Protein AF-A0A5J5CXI0-F1 (afdb_monomer_lite)

Sequence (105 aa):
MKKWGGKNQCQRRRHDRDTDRTRRRTGEGEGRRSKVVGDKVMVLNRFGLWQEVAVVPSTHTFLIPEGMSFEEAAALPVNYITAYMMLFDFGNLRPNQSVLIHAAA

Foldseek 3Di:
DDDPDDDPPPVPDDPDDDPDDDPDDDDDPPDDDDDDPPFDKAFDDPDDPPDPDDDDDPVRIDGDDPPDDPVRSPPCPPVVVVVCCVVCVVVVHDPPDDDDDPPPD

pLDDT: mean 72.64, std 26.0, range [25.94, 93.88]

Secondary structure (DSSP, 8-state):
---------------S--SS---------TT-PPP-TT--EEE--SS--SSS-----GGGEEEPPTT--HHHHHHHHHHHHHHHIIIIIIS---TT-----S---

InterPro domains:
  IPR011032 GroES-like superfamily [SSF50129] (36-102)
  IPR052100 NADPH-dependent quinone oxidoreductase VAT1 [PTHR44054] (29-105)

Structure (mmCIF, N/CA/C/O backbone):
data_AF-A0A5J5CXI0-F1
#
_entry.id   AF-A0A5J5CXI0-F1
#
loop_
_atom_site.group_PDB
_atom_site.id
_atom_site.type_symbol
_atom_site.label_atom_id
_atom_site.label_alt_id
_atom_site.label_comp_id
_atom_site.label_asym_id
_atom_site.label_entity_id
_atom_site.label_seq_id
_atom_site.pdbx_PDB_ins_code
_atom_site.Cartn_x
_atom_site.Cartn_y
_atom_site.Cartn_z
_atom_site.occupancy
_atom_site.B_iso_or_equiv
_atom_site.auth_seq_id
_atom_site.auth_comp_id
_atom_site.auth_asym_id
_atom_site.auth_atom_id
_atom_site.pdbx_PDB_model_num
ATOM 1 N N . MET A 1 1 ? 43.823 1.788 1.834 1.00 36.34 1 MET A N 1
ATOM 2 C CA . MET A 1 1 ? 42.998 2.528 0.854 1.00 36.34 1 MET A CA 1
ATOM 3 C C . MET A 1 1 ? 42.813 1.654 -0.391 1.00 36.34 1 MET A C 1
ATOM 5 O O . MET A 1 1 ? 43.701 1.601 -1.230 1.00 36.34 1 MET A O 1
ATOM 9 N N . LYS A 1 2 ? 41.756 0.825 -0.448 1.00 32.06 2 LYS A N 1
ATOM 10 C CA . LYS A 1 2 ? 41.565 -0.190 -1.507 1.00 32.06 2 LYS A CA 1
ATOM 11 C C . LYS A 1 2 ? 40.381 0.185 -2.410 1.00 32.06 2 LYS A C 1
ATOM 13 O O . LYS A 1 2 ? 39.242 0.161 -1.971 1.00 32.06 2 LYS A O 1
ATOM 18 N N . LYS A 1 3 ? 40.737 0.553 -3.646 1.00 25.94 3 LYS A N 1
ATOM 19 C CA . LYS A 1 3 ? 40.003 0.558 -4.926 1.00 25.94 3 LYS A CA 1
ATOM 20 C C . LYS A 1 3 ? 38.464 0.477 -4.884 1.00 25.94 3 LYS A C 1
ATOM 22 O O . LYS A 1 3 ? 37.893 -0.581 -4.642 1.00 25.94 3 LYS A O 1
ATOM 27 N N . TRP A 1 4 ? 37.831 1.573 -5.308 1.00 29.38 4 TRP A N 1
ATOM 28 C CA . TRP A 1 4 ? 36.497 1.598 -5.915 1.00 29.38 4 TRP A CA 1
ATOM 29 C C . TRP A 1 4 ? 36.540 0.798 -7.229 1.00 29.38 4 TRP A C 1
ATOM 31 O O . TRP A 1 4 ? 37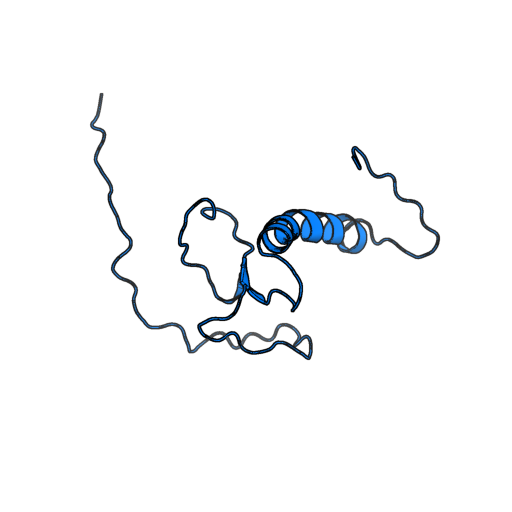.086 1.250 -8.233 1.00 29.38 4 TRP A O 1
ATOM 41 N N . GLY A 1 5 ? 36.052 -0.441 -7.185 1.00 28.78 5 GLY A N 1
ATOM 42 C CA . GLY A 1 5 ? 35.929 -1.330 -8.338 1.00 28.78 5 GLY A CA 1
ATOM 43 C C . GLY A 1 5 ? 34.493 -1.334 -8.841 1.00 28.78 5 GLY A C 1
ATOM 44 O O . GLY A 1 5 ? 33.594 -1.792 -8.135 1.00 28.78 5 GLY A O 1
ATOM 45 N N . GLY A 1 6 ? 34.297 -0.827 -10.058 1.00 37.38 6 GLY A N 1
ATOM 46 C CA . GLY A 1 6 ? 33.016 -0.814 -10.748 1.00 37.38 6 GLY A CA 1
ATOM 47 C C . GLY A 1 6 ? 32.367 -2.196 -10.805 1.00 37.38 6 GLY A C 1
ATOM 48 O O . GLY A 1 6 ? 32.987 -3.194 -11.174 1.00 37.38 6 GLY A O 1
ATOM 49 N N . LYS A 1 7 ? 31.082 -2.235 -10.465 1.00 34.22 7 LYS A N 1
ATOM 50 C CA . LYS A 1 7 ? 30.184 -3.339 -10.795 1.00 34.22 7 LYS A CA 1
ATOM 51 C C . LYS A 1 7 ? 28.986 -2.762 -11.533 1.00 34.22 7 LYS A C 1
ATOM 53 O O . LYS A 1 7 ? 27.884 -2.703 -11.004 1.00 34.22 7 LYS A O 1
ATOM 58 N N . ASN A 1 8 ? 29.216 -2.407 -12.795 1.00 31.09 8 ASN A N 1
ATOM 59 C CA . ASN A 1 8 ? 28.170 -2.333 -13.812 1.00 31.09 8 ASN A CA 1
ATOM 60 C C . ASN A 1 8 ? 27.699 -3.762 -14.124 1.00 31.09 8 ASN A C 1
ATOM 62 O O . ASN A 1 8 ? 27.882 -4.271 -15.227 1.00 31.09 8 ASN A O 1
ATOM 66 N N . GLN A 1 9 ? 27.123 -4.443 -13.133 1.00 36.28 9 GLN A N 1
ATOM 67 C CA . GLN A 1 9 ? 26.419 -5.703 -13.337 1.00 36.28 9 GLN A CA 1
ATOM 68 C C . GLN A 1 9 ? 24.969 -5.380 -13.678 1.00 36.28 9 GLN A C 1
ATOM 70 O O . GLN A 1 9 ? 24.036 -5.642 -12.924 1.00 36.28 9 GLN A O 1
ATOM 75 N N . CYS A 1 10 ? 24.823 -4.779 -14.860 1.00 36.47 10 CYS A N 1
ATOM 76 C CA . CYS A 1 10 ? 23.634 -4.898 -15.683 1.00 36.47 10 CYS A CA 1
ATOM 77 C C . CYS A 1 10 ? 23.311 -6.397 -15.734 1.00 36.47 10 CYS A C 1
ATOM 79 O O . CYS A 1 10 ? 24.078 -7.175 -16.303 1.00 36.47 10 CYS A O 1
ATOM 81 N N . GLN A 1 11 ? 22.235 -6.798 -15.052 1.00 40.75 11 GLN A N 1
ATOM 82 C CA . GLN A 1 11 ? 21.769 -8.170 -14.821 1.00 40.75 11 GLN A CA 1
ATOM 83 C C . GLN A 1 11 ? 21.263 -8.848 -16.114 1.00 40.75 11 GLN A C 1
ATOM 85 O O . GLN A 1 11 ? 20.267 -9.567 -16.136 1.00 40.75 11 GLN A O 1
ATOM 90 N N . ARG A 1 12 ? 21.972 -8.641 -17.225 1.00 32.44 12 ARG A N 1
ATOM 91 C CA . ARG A 1 12 ? 21.856 -9.394 -18.468 1.00 32.44 12 ARG A CA 1
ATOM 92 C C . ARG A 1 12 ? 22.445 -10.778 -18.226 1.00 32.44 12 ARG A C 1
ATOM 94 O O . ARG A 1 12 ? 23.645 -10.957 -18.401 1.00 32.44 12 ARG A O 1
ATOM 101 N N . ARG A 1 13 ? 21.612 -11.717 -17.767 1.00 31.58 13 ARG A N 1
ATOM 102 C CA . ARG A 1 13 ? 21.676 -13.182 -17.998 1.00 31.58 13 ARG A CA 1
ATOM 103 C C . ARG A 1 13 ? 20.836 -13.921 -16.947 1.00 31.58 13 ARG A C 1
ATOM 105 O O . ARG A 1 13 ? 21.393 -14.657 -16.146 1.00 31.58 13 ARG A O 1
ATOM 112 N N . ARG A 1 14 ? 19.510 -13.755 -16.957 1.00 31.97 14 ARG A N 1
ATOM 113 C CA . ARG A 1 14 ? 18.535 -14.808 -16.582 1.00 31.97 14 ARG A CA 1
ATOM 114 C C . ARG A 1 14 ? 17.248 -14.568 -17.374 1.00 31.97 14 ARG A C 1
ATOM 116 O O . ARG A 1 14 ? 16.247 -14.112 -16.843 1.00 31.97 14 ARG A O 1
ATOM 123 N N . HIS A 1 15 ? 17.344 -14.770 -18.684 1.00 36.53 15 HIS A N 1
ATOM 124 C CA . HIS A 1 15 ? 16.180 -14.943 -19.543 1.00 36.53 15 HIS A CA 1
ATOM 125 C C . HIS A 1 15 ? 15.672 -16.376 -19.338 1.00 36.53 15 HIS A C 1
ATOM 127 O O . HIS A 1 15 ? 16.492 -17.292 -19.271 1.00 36.53 15 HIS A O 1
ATOM 133 N N . ASP A 1 16 ? 14.354 -16.518 -19.228 1.00 36.75 16 ASP A N 1
ATOM 134 C CA . ASP A 1 16 ? 13.578 -17.746 -19.411 1.00 36.75 16 ASP A CA 1
ATOM 135 C C . ASP A 1 16 ? 13.947 -18.990 -18.592 1.00 36.75 16 ASP A C 1
ATOM 137 O O . ASP A 1 16 ? 14.846 -19.758 -18.944 1.00 36.75 16 ASP A O 1
ATOM 141 N N . ARG A 1 17 ? 13.157 -19.233 -17.535 1.00 34.19 17 ARG A N 1
ATOM 142 C CA . ARG A 1 17 ? 12.540 -20.534 -17.187 1.00 34.19 17 ARG A CA 1
ATOM 143 C C . ARG A 1 17 ? 11.949 -20.483 -15.775 1.00 34.19 17 ARG A C 1
ATOM 145 O O . ARG A 1 17 ? 12.570 -20.984 -14.849 1.00 34.19 17 ARG A O 1
ATOM 152 N N . ASP A 1 18 ? 10.762 -19.900 -15.609 1.00 32.06 18 ASP A N 1
ATOM 153 C CA . ASP A 1 18 ? 9.992 -20.120 -14.369 1.00 32.06 18 ASP A CA 1
ATOM 154 C C . ASP A 1 18 ? 8.470 -19.929 -14.536 1.00 32.06 18 ASP A C 1
ATOM 156 O O . ASP A 1 18 ? 7.775 -19.427 -13.657 1.00 32.06 18 ASP A O 1
ATOM 160 N N . THR A 1 19 ? 7.914 -20.347 -15.679 1.00 43.09 19 THR A N 1
ATOM 161 C CA . THR A 1 19 ? 6.454 -20.403 -15.893 1.00 43.09 19 THR A CA 1
ATOM 162 C C . THR A 1 19 ? 5.804 -21.725 -15.477 1.00 43.09 19 THR A C 1
ATOM 164 O O . THR A 1 19 ? 4.606 -21.886 -15.673 1.00 43.09 19 THR A O 1
ATOM 167 N N . ASP A 1 20 ? 6.524 -22.663 -14.856 1.00 32.41 20 ASP A N 1
ATOM 168 C CA . ASP A 1 20 ? 5.931 -23.947 -14.463 1.00 32.41 20 ASP A CA 1
ATOM 169 C C . ASP A 1 20 ? 6.585 -24.546 -13.210 1.00 32.41 20 ASP A C 1
ATOM 171 O O . ASP A 1 20 ? 7.471 -25.394 -13.309 1.00 32.41 20 ASP A O 1
ATOM 175 N N . ARG A 1 21 ? 6.172 -24.068 -12.022 1.00 32.75 21 ARG A N 1
ATOM 176 C CA . ARG A 1 21 ? 5.993 -24.861 -10.781 1.00 32.75 21 ARG A CA 1
ATOM 177 C C . ARG A 1 21 ? 5.877 -23.972 -9.543 1.00 32.75 21 ARG A C 1
ATOM 179 O O . ARG A 1 21 ? 6.820 -23.774 -8.785 1.00 32.75 21 ARG A O 1
ATOM 186 N N . THR A 1 22 ? 4.665 -23.529 -9.235 1.00 33.06 22 THR A N 1
ATOM 187 C CA . THR A 1 22 ? 4.291 -23.267 -7.834 1.00 33.06 22 THR A CA 1
ATOM 188 C C . THR A 1 22 ? 2.797 -23.486 -7.647 1.00 33.06 22 THR A C 1
ATOM 190 O O . THR A 1 22 ? 2.026 -22.601 -7.299 1.00 33.06 22 THR A O 1
ATOM 193 N N . ARG A 1 23 ? 2.376 -24.739 -7.855 1.00 30.03 23 ARG A N 1
ATOM 194 C CA . ARG A 1 23 ? 1.134 -25.273 -7.284 1.00 30.03 23 ARG A CA 1
ATOM 195 C C . ARG A 1 23 ? 1.317 -25.353 -5.759 1.00 30.03 23 ARG A C 1
ATOM 197 O O . ARG A 1 23 ? 1.614 -26.408 -5.207 1.00 30.03 23 ARG A O 1
ATOM 204 N N . ARG A 1 24 ? 1.179 -24.226 -5.063 1.00 28.75 24 ARG A N 1
ATOM 205 C CA . ARG A 1 24 ? 0.836 -24.207 -3.637 1.00 28.75 24 ARG A CA 1
ATOM 206 C C . ARG A 1 24 ? -0.428 -23.381 -3.486 1.00 28.75 24 ARG A C 1
ATOM 208 O O . ARG A 1 24 ? -0.450 -22.195 -3.782 1.00 28.75 24 ARG A O 1
ATOM 215 N N . ARG A 1 25 ? -1.486 -24.091 -3.094 1.00 33.19 25 ARG A N 1
ATOM 216 C CA . ARG A 1 25 ? -2.814 -23.570 -2.796 1.00 33.19 25 ARG A CA 1
ATOM 217 C C . ARG A 1 25 ? -2.700 -22.492 -1.719 1.00 33.19 25 ARG A C 1
ATOM 219 O O . ARG A 1 25 ? -2.399 -22.809 -0.573 1.00 33.19 25 ARG A O 1
ATOM 226 N N . THR A 1 26 ? -2.998 -21.259 -2.094 1.00 29.55 26 THR A N 1
ATOM 227 C CA . THR A 1 26 ? -3.398 -20.191 -1.177 1.00 29.55 26 THR A CA 1
ATOM 228 C C . THR A 1 26 ? -4.687 -19.631 -1.766 1.00 29.55 26 THR A C 1
ATOM 230 O O . THR A 1 26 ? -4.726 -19.402 -2.973 1.00 29.55 26 THR A O 1
ATOM 233 N N . GLY A 1 27 ? -5.737 -19.521 -0.947 1.00 28.47 27 GLY A N 1
ATOM 234 C CA . GLY A 1 27 ? -7.130 -19.302 -1.358 1.00 28.47 27 GLY A CA 1
ATOM 235 C C . GLY A 1 27 ? -7.310 -18.393 -2.577 1.00 28.47 27 GLY A C 1
ATOM 236 O O . GLY A 1 27 ? -6.813 -17.264 -2.622 1.00 28.47 27 GLY A O 1
ATOM 237 N N . GLU A 1 28 ? -8.011 -18.920 -3.577 1.00 33.72 28 GLU A N 1
ATOM 238 C CA . GLU A 1 28 ? -8.490 -18.168 -4.729 1.00 33.72 28 GLU A CA 1
ATOM 239 C C . GLU A 1 28 ? -9.492 -17.125 -4.232 1.00 33.72 28 GLU A C 1
ATOM 241 O O . GLU A 1 28 ? -10.614 -17.443 -3.865 1.00 33.72 28 GLU A O 1
ATOM 246 N N . GLY A 1 29 ? -9.069 -15.860 -4.198 1.00 35.19 29 GLY A N 1
ATOM 247 C CA . GLY A 1 29 ? -10.018 -14.764 -4.327 1.00 35.19 29 GLY A CA 1
ATOM 248 C C . GLY A 1 29 ? -10.562 -14.821 -5.750 1.00 35.19 29 GLY A C 1
ATOM 249 O O . GLY A 1 29 ? -9.813 -14.567 -6.699 1.00 35.19 29 GLY A O 1
ATOM 250 N N . GLU A 1 30 ? -11.820 -15.229 -5.893 1.00 34.16 30 GLU A N 1
ATOM 251 C CA . GLU A 1 30 ? -12.560 -15.231 -7.154 1.00 34.16 30 GLU A CA 1
ATOM 252 C C . GLU A 1 30 ? -12.484 -13.832 -7.790 1.00 34.16 30 GLU A C 1
ATOM 254 O O . GLU A 1 30 ? -12.889 -12.842 -7.186 1.00 34.16 30 GLU A O 1
ATOM 259 N N . GLY A 1 31 ? -11.895 -13.734 -8.990 1.00 43.00 31 GLY A N 1
ATOM 260 C CA . GLY A 1 31 ? -11.850 -12.486 -9.770 1.00 43.00 31 GLY A CA 1
ATOM 261 C C . GLY A 1 31 ? -10.473 -11.980 -10.224 1.00 43.00 31 GLY A C 1
ATOM 262 O O . GLY A 1 31 ? -10.383 -10.876 -10.761 1.00 43.00 31 GLY A O 1
ATOM 263 N N . ARG A 1 32 ? -9.374 -12.732 -10.059 1.00 54.59 32 ARG A N 1
ATOM 264 C CA . ARG A 1 32 ? -8.065 -12.288 -10.584 1.00 54.59 32 ARG A CA 1
ATOM 265 C C . ARG A 1 32 ? -7.996 -12.428 -12.110 1.00 54.59 32 ARG A C 1
ATOM 267 O O . ARG A 1 32 ? -7.706 -13.507 -12.619 1.00 54.59 32 ARG A O 1
ATOM 274 N N . ARG A 1 33 ? -8.198 -11.321 -12.838 1.00 66.25 33 ARG A N 1
ATOM 275 C CA . ARG A 1 33 ? -7.826 -11.224 -14.263 1.00 66.25 33 ARG A CA 1
ATOM 276 C C . ARG A 1 33 ? -6.343 -11.582 -14.430 1.00 66.25 33 ARG A C 1
ATOM 278 O O . ARG A 1 33 ? -5.494 -11.110 -13.668 1.00 66.25 33 ARG A O 1
ATOM 285 N N . SER A 1 34 ? -6.033 -12.422 -15.416 1.00 76.06 34 SER A N 1
ATOM 286 C CA . SER A 1 34 ? -4.652 -12.709 -15.809 1.00 76.06 34 SER A CA 1
ATOM 287 C C . SER A 1 34 ? -4.006 -11.438 -16.351 1.00 76.06 34 SER A C 1
ATOM 289 O O . SER A 1 34 ? -4.582 -10.794 -17.222 1.00 76.06 34 SER A O 1
ATOM 291 N N . LYS A 1 35 ? -2.817 -11.096 -15.851 1.00 84.81 35 LYS A N 1
ATOM 292 C CA . LYS A 1 35 ? -2.062 -9.927 -16.314 1.00 84.81 35 LYS A CA 1
ATOM 293 C C . LYS A 1 35 ? -1.472 -10.215 -17.687 1.00 84.81 35 LYS A C 1
ATOM 295 O O . LYS A 1 35 ? -0.806 -11.241 -17.853 1.00 84.81 35 LYS A O 1
ATOM 300 N N . VAL A 1 36 ? -1.681 -9.312 -18.631 1.00 89.38 36 VAL A N 1
ATOM 301 C CA . VAL A 1 36 ? -1.118 -9.376 -19.980 1.00 89.38 36 VAL A CA 1
ATOM 302 C C . VAL A 1 36 ? -0.174 -8.204 -20.229 1.00 89.38 36 VAL A C 1
ATOM 304 O O . VAL A 1 36 ? -0.123 -7.230 -19.477 1.00 89.38 36 VAL A O 1
ATOM 307 N N . VAL A 1 37 ? 0.635 -8.314 -21.281 1.00 88.88 37 VAL A N 1
ATOM 308 C CA . VAL A 1 37 ? 1.527 -7.225 -21.691 1.00 88.88 37 VAL A CA 1
ATOM 309 C C . VAL A 1 37 ? 0.681 -6.011 -22.081 1.00 88.88 37 VAL A C 1
ATOM 311 O O . VAL A 1 37 ? -0.235 -6.134 -22.887 1.00 88.88 37 VAL A O 1
ATOM 314 N N . GLY A 1 38 ? 1.009 -4.848 -21.517 1.00 87.56 38 GLY A N 1
ATOM 315 C CA . GLY A 1 38 ? 0.274 -3.596 -21.729 1.00 87.56 38 GLY A CA 1
ATOM 316 C C . GLY A 1 38 ? -0.668 -3.215 -20.584 1.00 87.56 38 GLY A C 1
ATOM 317 O O . GLY A 1 38 ? -1.123 -2.072 -20.546 1.00 87.56 38 GLY A O 1
ATOM 318 N N . ASP A 1 39 ? -0.911 -4.111 -19.623 1.00 90.62 39 ASP A N 1
ATOM 319 C CA . ASP A 1 39 ? -1.731 -3.792 -18.455 1.00 90.62 39 ASP A CA 1
ATOM 320 C C . ASP A 1 39 ? -1.061 -2.754 -17.549 1.00 90.62 39 ASP A C 1
ATOM 322 O O . ASP A 1 39 ? 0.133 -2.821 -17.241 1.00 90.62 39 ASP A O 1
ATOM 326 N N . LYS A 1 40 ? -1.872 -1.819 -17.047 1.00 91.38 40 LYS A N 1
ATOM 327 C CA . LYS A 1 40 ? -1.458 -0.885 -16.001 1.00 91.38 40 LYS A CA 1
ATOM 328 C C . LYS A 1 40 ? -1.415 -1.616 -14.663 1.00 91.38 40 LYS A C 1
ATOM 330 O O . LYS A 1 40 ? -2.420 -2.171 -14.213 1.00 91.38 40 LYS A O 1
ATOM 335 N N . VAL A 1 41 ? -0.252 -1.602 -14.019 1.00 92.44 41 VAL A N 1
ATOM 336 C CA . VAL A 1 41 ? -0.025 -2.303 -12.753 1.00 92.44 41 VAL A CA 1
ATOM 337 C C . VAL A 1 41 ? 0.611 -1.397 -11.710 1.00 92.44 41 VAL A C 1
ATOM 339 O O . VAL A 1 41 ? 1.469 -0.578 -12.022 1.00 92.44 41 VAL A O 1
ATOM 342 N N . MET A 1 42 ? 0.213 -1.593 -10.458 1.00 92.62 42 MET A N 1
ATOM 343 C CA . MET A 1 42 ? 0.917 -1.090 -9.284 1.00 92.62 42 MET A CA 1
ATOM 344 C C . MET A 1 42 ? 1.780 -2.204 -8.696 1.00 92.62 42 MET A C 1
ATOM 346 O O . MET A 1 42 ? 1.492 -3.393 -8.873 1.00 92.62 42 MET A O 1
ATOM 350 N N . VAL A 1 43 ? 2.855 -1.830 -8.007 1.00 92.94 43 VAL A N 1
ATOM 351 C CA . VAL A 1 43 ? 3.867 -2.773 -7.523 1.00 92.94 43 VAL A CA 1
ATOM 352 C C . VAL A 1 43 ? 4.153 -2.525 -6.053 1.00 92.94 43 VAL A C 1
ATOM 354 O O . VAL A 1 43 ? 4.426 -1.397 -5.653 1.00 92.94 43 VAL A O 1
ATOM 357 N N . 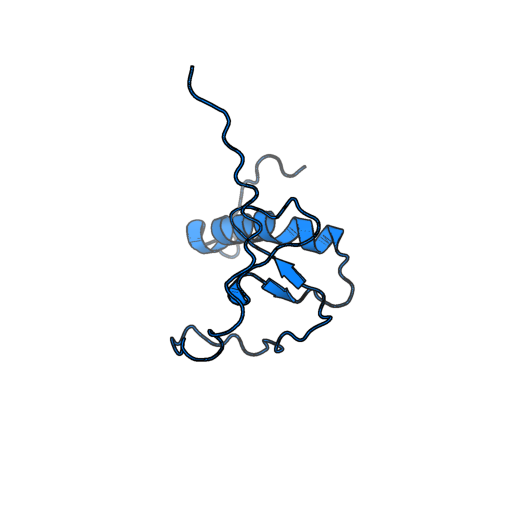LEU A 1 44 ? 4.165 -3.597 -5.264 1.00 91.12 44 LEU A N 1
ATOM 358 C CA . LEU A 1 44 ? 4.691 -3.581 -3.905 1.00 91.12 44 LEU A CA 1
ATOM 359 C C . LEU A 1 44 ? 5.982 -4.394 -3.868 1.00 91.12 44 LEU A C 1
ATOM 361 O O . LEU A 1 44 ? 5.962 -5.622 -3.925 1.00 91.12 44 LEU A O 1
ATOM 365 N N . ASN A 1 45 ? 7.119 -3.715 -3.761 1.00 90.56 45 ASN A N 1
ATOM 366 C CA . ASN A 1 45 ? 8.412 -4.366 -3.606 1.00 90.56 45 ASN A CA 1
ATOM 367 C C . ASN A 1 45 ? 9.182 -3.739 -2.449 1.00 90.56 45 ASN A C 1
ATOM 369 O O . ASN A 1 45 ? 9.016 -2.560 -2.150 1.00 90.56 45 ASN A O 1
ATOM 373 N N . ARG A 1 46 ? 10.049 -4.524 -1.809 1.00 85.94 46 ARG A N 1
ATOM 374 C CA . ARG A 1 46 ? 10.769 -4.063 -0.617 1.00 85.94 46 ARG A CA 1
ATOM 375 C C . ARG A 1 46 ? 11.757 -2.937 -0.937 1.00 85.94 46 ARG A C 1
ATOM 377 O O . ARG A 1 46 ? 11.904 -2.021 -0.140 1.00 85.94 46 ARG A O 1
ATOM 384 N N . PHE A 1 47 ? 12.426 -3.010 -2.088 1.00 88.06 47 PHE A N 1
ATOM 385 C CA . PHE A 1 47 ? 13.444 -2.047 -2.512 1.00 88.06 47 PHE A CA 1
ATOM 386 C C . PHE A 1 47 ? 13.482 -1.919 -4.040 1.00 88.06 47 PHE A C 1
ATOM 388 O O . PHE A 1 47 ? 12.967 -2.779 -4.754 1.00 88.06 47 PHE A O 1
ATOM 395 N N . GLY A 1 48 ? 14.157 -0.881 -4.542 1.00 88.50 48 GLY A N 1
ATOM 396 C CA . GLY A 1 48 ? 14.484 -0.760 -5.964 1.00 88.50 48 GLY A CA 1
ATOM 397 C C . GLY A 1 48 ? 13.302 -0.365 -6.846 1.00 88.50 48 GLY A C 1
ATOM 398 O O . GLY A 1 48 ? 13.155 -0.913 -7.929 1.00 88.50 48 GLY A O 1
ATOM 399 N N . LEU A 1 49 ? 12.443 0.553 -6.398 1.00 92.06 49 LEU A N 1
ATOM 400 C CA . LEU A 1 49 ? 11.360 1.105 -7.229 1.00 92.06 49 LEU A CA 1
ATOM 401 C C . LEU A 1 49 ? 11.626 2.544 -7.700 1.00 92.06 49 LEU A C 1
ATOM 403 O O . LEU A 1 49 ? 10.900 3.047 -8.544 1.00 92.06 49 LEU A O 1
ATOM 407 N N . TRP A 1 50 ? 12.691 3.195 -7.220 1.00 91.69 50 TRP A N 1
ATOM 408 C CA . TRP A 1 50 ? 13.120 4.518 -7.694 1.00 91.69 50 TRP A CA 1
ATOM 409 C C . TRP A 1 50 ? 13.965 4.411 -8.966 1.00 91.69 50 TRP A C 1
ATOM 411 O O . TRP A 1 50 ? 15.163 4.687 -8.967 1.00 91.69 50 TRP A O 1
ATOM 421 N N . GLN A 1 51 ? 13.342 3.928 -10.035 1.00 93.38 51 GLN A N 1
ATOM 422 C CA . GLN A 1 51 ? 13.936 3.772 -11.359 1.00 93.38 51 GLN A CA 1
ATOM 423 C C . GLN A 1 51 ? 12.830 3.770 -12.416 1.00 93.38 51 GLN A C 1
ATOM 425 O O . GLN A 1 51 ? 11.693 3.420 -12.115 1.00 93.38 51 GLN A O 1
ATOM 430 N N . GLU A 1 52 ? 13.167 4.120 -13.655 1.00 92.75 52 GLU A N 1
ATOM 431 C CA . GLU A 1 52 ? 12.202 4.166 -14.764 1.00 92.75 52 GLU A CA 1
ATOM 432 C C . GLU A 1 52 ? 11.660 2.777 -15.136 1.00 92.75 52 GLU A C 1
ATOM 434 O O . GLU A 1 52 ? 10.519 2.645 -15.570 1.00 92.75 52 GLU A O 1
ATOM 439 N N . VAL A 1 53 ? 12.471 1.726 -14.958 1.00 93.12 53 VAL A N 1
ATOM 440 C CA . VAL A 1 53 ? 12.114 0.342 -15.293 1.00 93.12 53 VAL A CA 1
ATOM 441 C C . VAL A 1 53 ? 12.643 -0.604 -14.221 1.00 93.12 53 VAL A C 1
ATOM 443 O O . VAL A 1 53 ? 13.832 -0.590 -13.920 1.00 93.12 53 VAL A O 1
ATOM 446 N N . ALA A 1 54 ? 11.783 -1.469 -13.678 1.00 92.94 54 ALA A N 1
ATOM 447 C CA . ALA A 1 54 ? 12.152 -2.469 -12.677 1.00 92.94 54 ALA A CA 1
ATOM 448 C C . ALA A 1 54 ? 11.625 -3.861 -13.054 1.00 92.94 54 ALA A C 1
ATOM 450 O O . ALA A 1 54 ? 10.490 -4.011 -13.503 1.00 92.94 54 ALA A O 1
ATOM 451 N N . VAL A 1 55 ? 12.440 -4.894 -12.825 1.00 92.56 55 VAL A N 1
ATOM 452 C CA . VAL A 1 55 ? 12.010 -6.295 -12.941 1.00 92.56 55 VAL A CA 1
ATOM 453 C C . VAL A 1 55 ? 11.532 -6.763 -11.575 1.00 92.56 55 VAL A C 1
ATOM 455 O O . VAL A 1 55 ? 12.297 -6.759 -10.610 1.00 92.56 55 VAL A O 1
ATOM 458 N N . VAL A 1 56 ? 10.269 -7.177 -11.493 1.00 92.50 56 VAL A N 1
ATOM 459 C CA . VAL A 1 56 ? 9.643 -7.640 -10.250 1.00 92.50 56 VAL A CA 1
ATOM 460 C C . VAL A 1 56 ? 8.888 -8.951 -10.471 1.00 92.50 56 VAL A C 1
ATOM 462 O O . VAL A 1 56 ? 8.392 -9.190 -11.575 1.00 92.50 56 VAL A O 1
ATOM 465 N N . PRO A 1 57 ? 8.774 -9.813 -9.444 1.00 90.38 57 PRO A N 1
ATOM 466 C CA . PRO A 1 57 ? 7.932 -11.001 -9.519 1.00 90.38 57 PRO A CA 1
ATOM 467 C C . PRO A 1 57 ? 6.480 -10.639 -9.845 1.00 90.38 57 PRO A C 1
ATOM 469 O O . PRO A 1 57 ? 5.939 -9.666 -9.317 1.00 90.38 57 PRO A O 1
ATOM 472 N N . SER A 1 58 ? 5.808 -11.461 -10.653 1.00 87.81 58 SER A N 1
ATOM 473 C CA . SER A 1 58 ? 4.394 -11.251 -11.001 1.00 87.81 58 SER A CA 1
ATOM 474 C C . SER A 1 58 ? 3.468 -11.270 -9.779 1.00 87.81 58 SER A C 1
ATOM 476 O O . SER A 1 58 ? 2.389 -10.686 -9.813 1.00 87.81 58 SER A O 1
ATOM 478 N N . THR A 1 59 ? 3.886 -11.898 -8.680 1.00 89.81 59 THR A N 1
ATOM 479 C CA . THR A 1 59 ? 3.168 -11.925 -7.398 1.00 89.81 59 THR A CA 1
ATOM 480 C C . THR A 1 59 ? 3.189 -10.588 -6.658 1.00 89.81 59 THR A C 1
ATOM 482 O O . THR A 1 59 ? 2.351 -10.373 -5.791 1.00 89.81 59 THR A O 1
ATOM 485 N N . HIS A 1 60 ? 4.118 -9.690 -6.995 1.00 90.50 60 HIS A N 1
ATOM 486 C CA . HIS A 1 60 ? 4.265 -8.367 -6.376 1.00 90.50 60 HIS A CA 1
ATOM 487 C C . HIS A 1 60 ? 3.518 -7.268 -7.141 1.00 90.50 60 HIS A C 1
ATOM 489 O O . HIS A 1 60 ? 3.540 -6.105 -6.735 1.00 90.50 60 HIS A O 1
ATOM 495 N N . THR A 1 61 ? 2.888 -7.616 -8.264 1.00 91.25 61 THR A N 1
ATOM 496 C CA . THR A 1 61 ? 2.138 -6.672 -9.089 1.00 91.25 61 THR A CA 1
ATOM 497 C C . THR A 1 61 ? 0.638 -6.821 -8.865 1.00 91.25 61 THR A C 1
ATOM 499 O O . THR A 1 61 ? 0.137 -7.912 -8.583 1.00 91.25 61 THR A O 1
ATOM 502 N N . PHE A 1 62 ? -0.105 -5.736 -9.024 1.00 90.75 62 PHE A N 1
ATOM 503 C CA . PHE A 1 62 ? -1.560 -5.702 -8.899 1.00 90.75 62 PHE A CA 1
ATOM 504 C C . PHE A 1 62 ? -2.120 -4.840 -10.025 1.00 90.75 62 PHE A C 1
ATOM 506 O O . PHE A 1 62 ? -1.491 -3.858 -10.407 1.00 90.75 62 PHE A O 1
ATOM 513 N N . LEU A 1 63 ? -3.265 -5.220 -10.589 1.00 92.25 63 LEU A N 1
ATOM 514 C CA . LEU A 1 63 ? -3.892 -4.433 -11.651 1.00 92.25 63 LEU A CA 1
ATOM 515 C C . LEU A 1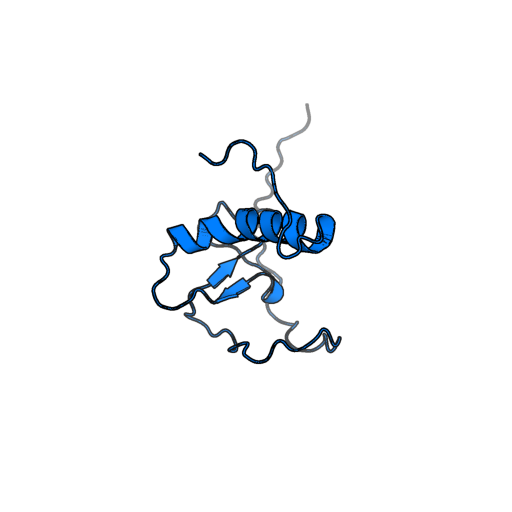 63 ? -4.395 -3.108 -11.081 1.00 92.25 63 LEU A C 1
ATOM 517 O O . LEU A 1 63 ? -5.010 -3.092 -10.013 1.00 92.25 63 LEU A O 1
ATOM 521 N N . ILE A 1 64 ? -4.146 -2.024 -11.809 1.00 91.31 64 ILE A N 1
ATOM 522 C CA . ILE A 1 64 ? -4.720 -0.717 -11.495 1.00 91.31 64 ILE A CA 1
ATOM 523 C C . ILE A 1 64 ? -6.175 -0.718 -11.996 1.00 91.31 64 ILE A C 1
ATOM 525 O O . ILE A 1 64 ? -6.404 -1.062 -13.160 1.00 91.31 64 ILE A O 1
ATOM 529 N N . PRO A 1 65 ? -7.165 -0.387 -11.147 1.00 88.00 65 PRO A N 1
ATOM 530 C CA . PRO A 1 65 ? -8.556 -0.258 -11.568 1.00 88.00 65 PRO A CA 1
ATOM 531 C C . PRO A 1 65 ? -8.746 0.794 -12.667 1.00 88.00 65 PRO A C 1
ATOM 533 O O . PRO A 1 65 ? -8.004 1.772 -12.757 1.00 88.00 65 PRO A O 1
ATOM 536 N N . GLU A 1 66 ? -9.778 0.614 -13.489 1.00 85.62 66 GLU A N 1
ATOM 537 C CA . GLU A 1 66 ? -10.149 1.609 -14.495 1.00 85.62 66 GLU A CA 1
ATOM 538 C C . GLU A 1 66 ? -10.577 2.913 -13.807 1.00 85.62 66 GLU A C 1
ATOM 540 O O . GLU A 1 66 ? -11.411 2.904 -12.906 1.00 85.62 66 GLU A O 1
ATOM 545 N N . GLY A 1 67 ? -9.971 4.032 -14.215 1.00 87.00 67 GLY A N 1
ATOM 546 C CA . GLY A 1 67 ? -10.238 5.362 -13.656 1.00 87.00 67 GLY A CA 1
ATOM 547 C C . GLY A 1 67 ? -9.245 5.846 -12.595 1.00 87.00 67 GLY A C 1
ATOM 548 O O . GLY A 1 67 ? -9.292 7.021 -12.253 1.00 87.00 67 GLY A O 1
ATOM 549 N N . MET A 1 68 ? -8.325 4.999 -12.122 1.00 90.31 68 MET A N 1
ATOM 550 C CA . MET A 1 68 ? -7.268 5.406 -11.187 1.00 90.31 68 MET A CA 1
ATOM 551 C C . MET A 1 68 ? -6.023 5.905 -11.934 1.00 90.31 68 MET A C 1
ATOM 553 O O . MET A 1 68 ? -5.582 5.281 -12.911 1.00 90.31 68 MET A O 1
ATOM 557 N N . SER A 1 69 ? -5.450 7.021 -11.482 1.00 92.69 69 SER A N 1
ATOM 558 C CA . SER A 1 69 ? -4.211 7.568 -12.046 1.00 92.69 69 SER A CA 1
ATOM 559 C C . SER A 1 69 ? -2.978 6.763 -11.610 1.00 92.69 69 SER A C 1
ATOM 561 O O . SER A 1 69 ? -3.029 5.948 -10.684 1.00 92.69 69 SER A O 1
ATOM 563 N N . PHE A 1 70 ? -1.842 6.969 -12.280 1.00 89.62 70 PHE A N 1
ATOM 564 C CA . PHE A 1 70 ? -0.597 6.305 -11.876 1.00 89.62 70 PHE A CA 1
ATOM 565 C C . PHE A 1 70 ? -0.066 6.865 -10.554 1.00 89.62 70 PHE A C 1
ATOM 567 O O . PHE A 1 70 ? 0.508 6.123 -9.758 1.00 89.62 70 PHE A O 1
ATOM 574 N N . GLU A 1 71 ? -0.283 8.154 -10.312 1.00 91.88 71 GLU A N 1
ATOM 575 C CA . GLU A 1 71 ? 0.112 8.871 -9.106 1.00 91.88 71 GLU A CA 1
ATOM 576 C C . GLU A 1 71 ? -0.647 8.340 -7.888 1.00 91.88 71 GLU A C 1
ATOM 578 O O . GLU A 1 71 ? -0.038 8.028 -6.863 1.00 91.88 71 GLU A O 1
ATOM 583 N N . GLU A 1 72 ? -1.963 8.157 -8.024 1.00 91.06 72 GLU A N 1
ATOM 584 C CA . GLU A 1 72 ? -2.797 7.533 -6.997 1.00 91.06 72 GLU A CA 1
ATOM 585 C C . GLU A 1 72 ? -2.333 6.099 -6.747 1.00 91.06 72 GLU A C 1
ATOM 587 O O . GLU A 1 72 ? -2.011 5.734 -5.616 1.00 91.06 72 GLU A O 1
ATOM 592 N N . ALA A 1 73 ? -2.203 5.301 -7.809 1.00 91.19 73 ALA A N 1
ATOM 593 C CA . ALA A 1 73 ? -1.798 3.905 -7.708 1.00 91.19 73 ALA A CA 1
ATOM 594 C C . ALA A 1 73 ? -0.404 3.712 -7.079 1.00 91.19 73 ALA A C 1
ATOM 596 O O . ALA A 1 73 ? -0.162 2.687 -6.440 1.00 91.19 73 ALA A O 1
ATOM 597 N N . ALA A 1 74 ? 0.512 4.674 -7.226 1.00 90.81 74 ALA A N 1
ATOM 598 C CA . ALA A 1 74 ? 1.836 4.631 -6.609 1.00 90.81 74 ALA A CA 1
ATOM 599 C C . ALA A 1 74 ? 1.810 4.923 -5.096 1.00 90.81 74 ALA A C 1
ATOM 601 O O . ALA A 1 74 ? 2.645 4.395 -4.359 1.00 90.81 74 ALA A O 1
ATOM 602 N N . ALA A 1 75 ? 0.856 5.727 -4.616 1.00 90.31 75 ALA A N 1
ATOM 603 C CA . ALA A 1 75 ? 0.752 6.118 -3.208 1.00 90.31 75 ALA A CA 1
ATOM 604 C C . ALA A 1 75 ? 0.057 5.065 -2.321 1.00 90.31 75 ALA A C 1
ATOM 606 O O . ALA A 1 75 ? 0.272 5.024 -1.106 1.00 90.31 75 ALA A O 1
ATOM 607 N N . LEU A 1 76 ? -0.774 4.199 -2.908 1.00 89.75 76 LEU A N 1
ATOM 608 C CA . LEU A 1 76 ? -1.594 3.237 -2.164 1.00 89.75 76 LEU A CA 1
ATOM 609 C C . LEU A 1 76 ? -0.818 2.077 -1.509 1.00 89.75 76 LEU A C 1
ATOM 611 O O . LEU A 1 76 ? -1.065 1.821 -0.327 1.00 89.75 76 LEU A O 1
ATOM 615 N N . PRO A 1 77 ? 0.085 1.346 -2.202 1.00 87.25 77 PRO A N 1
ATOM 616 C CA . PRO A 1 77 ? 0.483 0.004 -1.778 1.00 87.25 77 PRO A CA 1
ATOM 617 C C . PRO A 1 77 ? 1.112 -0.048 -0.388 1.00 87.25 77 PRO A C 1
ATOM 619 O O . PRO A 1 77 ? 0.790 -0.930 0.397 1.00 87.25 77 PRO A O 1
ATOM 622 N N . VAL A 1 78 ? 1.990 0.897 -0.054 1.00 88.12 78 VAL A N 1
ATOM 623 C CA . VAL A 1 78 ? 2.669 0.891 1.251 1.00 88.12 78 VAL A CA 1
ATOM 624 C C . VAL A 1 78 ? 1.744 1.411 2.351 1.00 88.12 78 VAL A C 1
ATOM 626 O O . VAL A 1 78 ? 1.626 0.784 3.405 1.00 88.12 78 VAL A O 1
ATOM 629 N N . ASN A 1 79 ? 1.052 2.523 2.101 1.00 89.25 79 ASN A N 1
ATOM 630 C CA . ASN A 1 79 ? 0.268 3.212 3.125 1.00 89.25 79 ASN A CA 1
ATOM 631 C C . ASN A 1 79 ? -0.991 2.423 3.506 1.00 89.25 79 ASN A C 1
ATOM 633 O O . ASN A 1 79 ? -1.235 2.171 4.686 1.00 89.25 79 ASN A O 1
ATOM 637 N N . TYR A 1 80 ? -1.765 1.980 2.512 1.00 89.56 80 TYR A N 1
ATOM 638 C CA . TYR A 1 80 ? -3.051 1.325 2.755 1.00 89.56 80 TYR A CA 1
ATOM 639 C C . TYR A 1 80 ? -2.891 -0.082 3.309 1.00 89.56 80 TYR A C 1
ATOM 641 O O . TYR A 1 80 ? -3.634 -0.459 4.210 1.00 89.56 80 TYR A O 1
ATOM 649 N N . ILE A 1 81 ? -1.912 -0.852 2.822 1.00 89.88 81 ILE A N 1
ATOM 650 C CA . ILE A 1 81 ? -1.673 -2.203 3.345 1.00 89.88 81 ILE A CA 1
ATOM 651 C C . ILE A 1 81 ? -1.240 -2.121 4.807 1.00 89.88 81 ILE A C 1
AT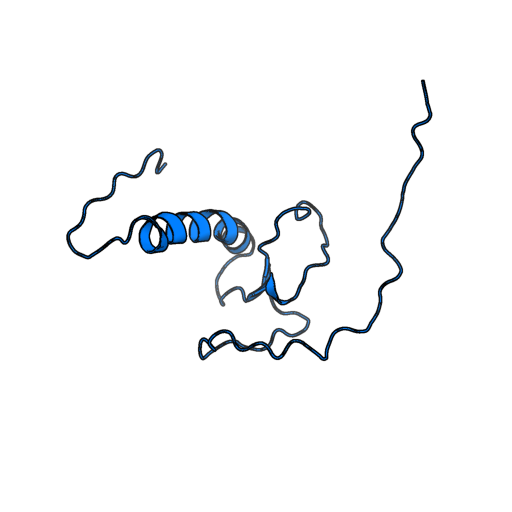OM 653 O O . ILE A 1 81 ? -1.763 -2.859 5.637 1.00 89.88 81 ILE A O 1
ATOM 657 N N . THR A 1 82 ? -0.358 -1.179 5.148 1.00 89.75 82 THR A N 1
ATOM 658 C CA . THR A 1 82 ? 0.065 -0.984 6.539 1.00 89.75 82 THR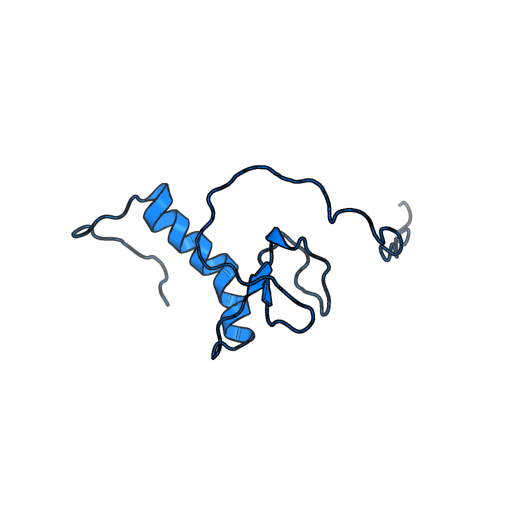 A CA 1
ATOM 659 C C . THR A 1 82 ? -1.119 -0.604 7.428 1.00 89.75 82 THR A C 1
ATOM 661 O O . THR A 1 82 ? -1.316 -1.217 8.476 1.00 89.75 82 THR A O 1
ATOM 664 N N . ALA A 1 83 ? -1.947 0.355 7.001 1.00 91.31 83 ALA A N 1
ATOM 665 C CA . ALA A 1 83 ? -3.135 0.755 7.753 1.00 91.31 83 ALA A CA 1
ATOM 666 C C . ALA A 1 83 ? -4.132 -0.406 7.922 1.00 91.31 83 ALA A C 1
ATOM 668 O O . ALA A 1 83 ? -4.622 -0.642 9.025 1.00 91.31 83 ALA A O 1
ATOM 669 N N . TYR A 1 84 ? -4.384 -1.169 6.856 1.00 91.38 84 TYR A N 1
ATOM 670 C CA . TYR A 1 84 ? -5.278 -2.324 6.885 1.00 91.38 84 TYR A CA 1
ATOM 671 C C . TYR A 1 84 ? -4.799 -3.387 7.880 1.00 91.38 84 TYR A C 1
ATOM 673 O O . TYR A 1 84 ? -5.573 -3.818 8.734 1.00 91.38 84 TYR A O 1
ATOM 681 N N . MET A 1 85 ? -3.516 -3.757 7.826 1.00 91.62 85 MET A N 1
ATOM 682 C CA . MET A 1 85 ? -2.938 -4.738 8.750 1.00 91.62 85 MET A CA 1
ATOM 683 C C . MET A 1 85 ? -3.044 -4.262 10.205 1.00 91.62 85 MET A C 1
ATOM 685 O O . MET A 1 85 ? -3.408 -5.033 11.089 1.00 91.62 85 MET A O 1
ATOM 689 N N . MET A 1 86 ? -2.778 -2.979 10.469 1.00 92.25 86 MET A N 1
ATOM 690 C CA . MET A 1 86 ? -2.873 -2.417 11.821 1.00 92.25 86 MET A CA 1
ATOM 691 C C . MET A 1 86 ? -4.300 -2.422 12.368 1.00 92.25 86 MET A C 1
ATOM 693 O O . MET A 1 86 ? -4.492 -2.719 13.544 1.00 92.25 86 MET A O 1
ATOM 697 N N . LEU A 1 87 ? -5.299 -2.122 11.538 1.00 92.12 87 LEU A N 1
ATOM 698 C CA . LEU A 1 87 ? -6.691 -2.039 11.982 1.00 92.12 87 LEU A CA 1
ATOM 699 C C . LEU A 1 87 ? -7.354 -3.414 12.103 1.00 92.12 87 LEU A C 1
ATOM 701 O O . LEU A 1 87 ? -8.033 -3.676 13.096 1.00 92.12 87 LEU A O 1
ATOM 705 N N . PHE A 1 88 ? -7.164 -4.291 11.119 1.00 91.81 88 PHE A N 1
ATOM 706 C CA . PHE A 1 88 ? -7.922 -5.540 11.023 1.00 91.81 88 PHE A CA 1
ATOM 707 C C . PHE A 1 88 ? -7.137 -6.757 11.504 1.00 91.81 88 PHE A C 1
ATOM 709 O O . PHE A 1 88 ? -7.677 -7.538 12.284 1.00 91.81 88 PHE A O 1
ATOM 716 N N . ASP A 1 89 ? -5.869 -6.898 11.111 1.00 89.38 89 ASP A N 1
ATOM 717 C CA . ASP A 1 89 ? -5.084 -8.087 11.466 1.00 89.38 89 ASP A CA 1
ATOM 718 C C . ASP A 1 89 ? -4.539 -7.996 12.899 1.00 89.38 89 ASP A C 1
ATOM 720 O O . ASP A 1 89 ? -4.613 -8.961 13.660 1.00 89.38 89 ASP A O 1
ATOM 724 N N . PHE A 1 90 ? -4.016 -6.829 13.288 1.00 89.56 90 PHE A N 1
ATOM 725 C CA . PHE A 1 90 ? -3.454 -6.606 14.624 1.00 89.56 90 PHE A CA 1
ATOM 726 C C . PHE A 1 90 ? -4.465 -5.998 15.599 1.00 89.56 90 PHE A C 1
ATOM 728 O O . PHE A 1 90 ? -4.570 -6.447 16.739 1.00 89.56 90 PHE A O 1
ATOM 735 N N . GLY A 1 91 ? -5.206 -4.977 15.162 1.00 88.19 91 GLY A N 1
ATOM 736 C CA . GLY A 1 91 ? -6.167 -4.252 15.994 1.00 88.19 91 GLY A CA 1
ATOM 737 C C . GLY A 1 91 ? -7.512 -4.957 16.168 1.00 88.19 91 GLY A C 1
ATOM 738 O O . GLY A 1 91 ? -8.229 -4.642 17.115 1.00 88.19 91 GLY A O 1
ATOM 739 N N . ASN A 1 92 ? -7.845 -5.912 15.288 1.00 92.19 92 ASN A N 1
ATOM 740 C CA . ASN A 1 92 ? -9.122 -6.635 15.2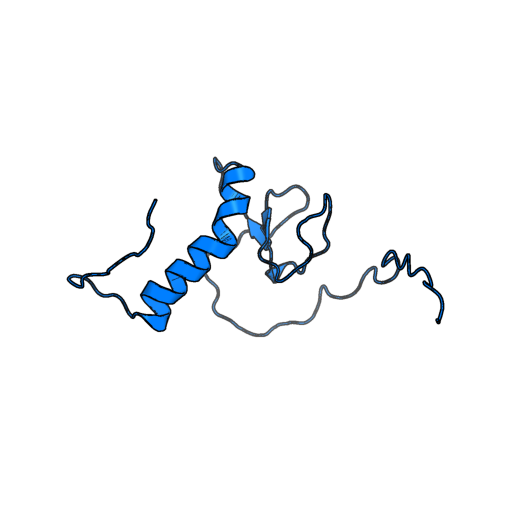62 1.00 92.19 92 ASN A CA 1
ATOM 741 C C . ASN A 1 92 ? -10.332 -5.702 15.445 1.00 92.19 92 ASN A C 1
ATOM 743 O O . ASN A 1 92 ? -11.207 -5.956 16.279 1.00 92.19 92 ASN A O 1
ATOM 747 N N . LEU A 1 93 ? -10.338 -4.594 14.698 1.00 91.75 93 LEU A N 1
ATOM 748 C CA . LEU A 1 93 ? -11.353 -3.559 14.812 1.00 91.75 93 LEU A CA 1
ATOM 749 C C . LEU A 1 93 ? -12.748 -4.113 14.493 1.00 91.75 93 LEU A C 1
ATOM 751 O O . LEU A 1 93 ? -12.979 -4.719 13.445 1.00 91.75 93 LEU A O 1
ATOM 755 N N . ARG A 1 94 ? -13.698 -3.866 15.394 1.00 92.69 94 ARG A N 1
ATOM 756 C CA . ARG A 1 94 ? -15.097 -4.294 15.298 1.00 92.69 94 ARG A CA 1
ATOM 757 C C . ARG A 1 94 ? -16.042 -3.098 15.223 1.00 92.69 94 ARG A C 1
ATOM 759 O O . ARG A 1 94 ? -15.693 -2.006 15.676 1.00 92.69 94 ARG A O 1
ATOM 766 N N . PRO A 1 95 ? -17.272 -3.302 14.716 1.00 92.38 95 PRO A N 1
ATOM 767 C CA . PRO A 1 95 ? -18.321 -2.299 14.830 1.00 92.38 95 PRO A CA 1
ATOM 768 C C . PRO A 1 95 ? -18.473 -1.820 16.281 1.00 92.38 95 PRO A C 1
ATOM 770 O O . PRO A 1 95 ? -18.391 -2.623 17.211 1.00 92.38 95 PRO A O 1
ATOM 773 N N . ASN A 1 96 ? -18.717 -0.521 16.461 1.00 93.88 96 ASN A N 1
ATOM 774 C CA . ASN A 1 96 ? -18.853 0.153 17.761 1.00 93.88 96 ASN A CA 1
ATOM 775 C C . ASN A 1 96 ? -17.563 0.264 18.600 1.00 93.88 96 ASN A C 1
ATOM 777 O O . ASN A 1 96 ? -17.639 0.476 19.809 1.00 93.88 96 ASN A O 1
ATOM 781 N N . GLN A 1 97 ? -16.384 0.150 17.983 1.00 92.94 97 GLN A N 1
ATOM 782 C CA . GLN A 1 97 ? -15.103 0.465 18.624 1.00 92.94 97 GLN A CA 1
ATOM 783 C C . GLN A 1 97 ? -14.542 1.806 18.138 1.00 92.94 97 GLN A C 1
ATOM 785 O O . GLN A 1 97 ? -14.748 2.204 16.992 1.00 92.94 97 GLN A O 1
ATOM 790 N N . SER A 1 98 ? -13.802 2.486 19.015 1.00 92.12 98 SER A N 1
ATOM 791 C CA . SER A 1 98 ? -13.141 3.761 18.717 1.00 92.12 98 SER A CA 1
ATOM 792 C C . SER A 1 98 ? -11.659 3.553 18.404 1.00 92.12 98 SER A C 1
ATOM 794 O O . SER A 1 98 ? -10.993 2.756 19.065 1.00 92.12 98 SER A O 1
ATOM 796 N N . VAL A 1 99 ? -11.131 4.307 17.436 1.00 92.44 99 VAL A N 1
ATOM 797 C CA . VAL A 1 99 ? -9.712 4.293 17.038 1.00 92.44 99 VAL A CA 1
ATOM 798 C C . VAL A 1 99 ? -9.141 5.703 17.135 1.00 92.44 99 VAL A C 1
ATOM 800 O O . VAL A 1 99 ? -9.762 6.657 16.673 1.00 92.44 99 VAL A O 1
ATOM 803 N N . LEU A 1 100 ? -7.943 5.828 17.706 1.00 92.81 100 LEU A N 1
ATOM 804 C CA . LEU A 1 100 ? -7.159 7.060 17.683 1.00 92.81 100 LEU A CA 1
ATOM 805 C C . LEU A 1 100 ? -6.163 7.003 16.520 1.00 92.81 100 LEU A C 1
ATOM 807 O O . LEU A 1 100 ? -5.299 6.129 16.491 1.00 92.81 100 LEU A O 1
ATOM 811 N N . ILE A 1 101 ? -6.269 7.943 15.580 1.00 91.75 101 ILE A N 1
ATOM 812 C CA . ILE A 1 101 ? -5.322 8.089 14.469 1.00 91.75 101 ILE A CA 1
ATOM 813 C C . ILE A 1 101 ? -4.426 9.292 14.760 1.00 91.75 101 ILE A C 1
ATOM 815 O O . ILE A 1 101 ? -4.898 10.422 14.867 1.00 91.75 101 ILE A O 1
ATOM 819 N N . HIS A 1 102 ? -3.124 9.049 14.888 1.00 90.88 102 HIS A N 1
ATOM 820 C CA . HIS A 1 102 ? -2.134 10.113 15.024 1.00 90.88 102 HIS A CA 1
ATOM 821 C C . HIS A 1 102 ? -1.745 10.663 13.646 1.00 90.88 102 HIS A C 1
ATOM 823 O O . HIS A 1 102 ? -1.598 9.892 12.704 1.00 90.88 102 HIS A O 1
ATOM 829 N N . ALA A 1 103 ? -1.542 11.984 13.549 1.00 86.12 103 ALA A N 1
ATOM 830 C CA . ALA A 1 103 ? -1.057 12.668 12.342 1.00 86.12 103 ALA A CA 1
ATOM 831 C C . ALA A 1 103 ? -1.859 12.354 11.056 1.00 86.12 103 ALA A C 1
ATOM 833 O O . ALA A 1 103 ? -1.284 12.032 10.024 1.00 86.12 103 ALA A O 1
ATOM 834 N N . ALA A 1 104 ? -3.190 12.468 11.112 1.00 79.69 104 ALA A N 1
ATOM 835 C CA . ALA A 1 104 ? -4.095 12.199 9.985 1.00 79.69 104 ALA A CA 1
ATOM 836 C C . ALA A 1 104 ? -4.174 13.329 8.928 1.00 79.69 104 ALA A C 1
ATOM 838 O O . ALA A 1 104 ? -5.189 13.433 8.240 1.00 79.69 104 ALA A O 1
ATOM 839 N N . ALA A 1 105 ? -3.169 14.209 8.870 1.00 57.25 105 ALA A N 1
ATOM 840 C CA . ALA A 1 105 ? -3.163 15.417 8.038 1.00 57.25 105 ALA A CA 1
ATOM 841 C C . ALA A 1 105 ? -2.602 15.164 6.635 1.00 57.25 105 ALA A C 1
ATOM 843 O O . ALA A 1 105 ? -1.651 14.357 6.520 1.00 57.25 105 ALA A O 1
#

Organism: NCBI:txid54343

Radius of gyration: 19.45 Å; chains: 1; bounding box: 62×41×40 Å